Protein AF-A0A9D5ZF89-F1 (afdb_monomer_lite)

Radius of gyration: 20.91 Å; chains: 1; bounding box: 58×19×48 Å

Structure (mmCIF, N/CA/C/O backbone):
data_AF-A0A9D5ZF89-F1
#
_entry.id   AF-A0A9D5ZF89-F1
#
loop_
_atom_site.group_PDB
_atom_site.id
_atom_site.type_symbol
_atom_site.label_atom_id
_atom_site.label_alt_id
_atom_site.label_comp_id
_atom_site.label_asym_id
_atom_site.label_entity_id
_atom_site.label_seq_id
_atom_site.pdbx_PDB_ins_code
_atom_site.Cartn_x
_atom_site.Cartn_y
_atom_site.Cartn_z
_atom_site.occupancy
_atom_site.B_iso_or_equiv
_atom_site.auth_seq_id
_atom_site.auth_comp_id
_atom_site.auth_asym_id
_atom_site.auth_atom_id
_atom_site.pdbx_PDB_model_num
ATOM 1 N N . MET A 1 1 ? -29.829 7.771 14.081 1.00 47.88 1 MET A N 1
ATOM 2 C CA . MET A 1 1 ? -30.064 7.218 12.729 1.00 47.88 1 MET A CA 1
ATOM 3 C C . MET A 1 1 ? -29.103 6.067 12.543 1.00 47.88 1 MET A C 1
ATOM 5 O O . MET A 1 1 ? -27.904 6.302 12.626 1.00 47.88 1 MET A O 1
ATOM 9 N N . ALA A 1 2 ? -29.614 4.852 12.354 1.00 53.44 2 ALA A N 1
ATOM 10 C CA . ALA A 1 2 ? -28.790 3.707 11.997 1.00 53.44 2 ALA A CA 1
ATOM 11 C C . ALA A 1 2 ? -28.022 4.029 10.707 1.00 53.44 2 ALA A C 1
ATOM 13 O O . ALA A 1 2 ? -28.635 4.288 9.669 1.00 53.44 2 ALA A O 1
ATOM 14 N N . LEU A 1 3 ? -26.693 4.121 10.790 1.00 59.38 3 LEU A N 1
ATOM 15 C CA . LEU A 1 3 ? -25.852 4.370 9.621 1.00 59.38 3 LEU A CA 1
ATOM 16 C C . LEU A 1 3 ? -25.937 3.128 8.736 1.00 59.38 3 LEU A C 1
ATOM 18 O O . LEU A 1 3 ? -25.457 2.064 9.116 1.00 59.38 3 LEU A O 1
ATOM 22 N N . LYS A 1 4 ? -26.584 3.253 7.575 1.00 69.69 4 LYS A N 1
ATOM 23 C CA . LYS A 1 4 ? -26.629 2.161 6.603 1.00 69.69 4 LYS A CA 1
ATOM 24 C C . LYS A 1 4 ? -25.201 1.872 6.115 1.00 69.69 4 LYS A C 1
ATOM 26 O O . LYS A 1 4 ? -24.486 2.829 5.814 1.00 69.69 4 LYS A O 1
ATOM 31 N N . PRO A 1 5 ? -24.806 0.596 5.970 1.00 65.00 5 PRO A N 1
ATOM 32 C CA . PRO A 1 5 ? -23.474 0.209 5.490 1.00 65.00 5 PRO A CA 1
ATOM 33 C C . PRO A 1 5 ? -23.176 0.682 4.056 1.00 65.00 5 PRO A C 1
ATOM 35 O O . PRO A 1 5 ? -22.024 0.697 3.634 1.00 65.00 5 PRO A O 1
ATOM 38 N N . ASP A 1 6 ? -24.209 1.109 3.329 1.00 68.62 6 ASP A N 1
ATOM 39 C CA . ASP A 1 6 ? -24.131 1.646 1.967 1.00 68.62 6 ASP A CA 1
ATOM 40 C C . ASP A 1 6 ? -23.913 3.174 1.923 1.00 68.62 6 ASP A C 1
ATOM 42 O O . ASP A 1 6 ? -23.935 3.794 0.866 1.00 68.62 6 ASP A O 1
ATOM 46 N N . SER A 1 7 ? -23.765 3.825 3.083 1.00 76.56 7 SER A N 1
ATOM 47 C CA . SER A 1 7 ? -23.560 5.273 3.170 1.00 76.56 7 SER A CA 1
ATOM 48 C C . SER A 1 7 ? -22.080 5.620 3.304 1.00 76.56 7 SER A C 1
ATOM 50 O O . SER A 1 7 ? -21.394 5.093 4.178 1.00 76.56 7 SER A O 1
ATOM 52 N N . ASP A 1 8 ? -21.607 6.604 2.538 1.00 78.25 8 ASP A N 1
ATOM 53 C CA . ASP A 1 8 ? -20.251 7.160 2.681 1.00 78.25 8 ASP A CA 1
ATOM 54 C C . ASP A 1 8 ? -19.944 7.610 4.120 1.00 78.25 8 ASP A C 1
ATOM 56 O O . ASP A 1 8 ? -18.822 7.462 4.609 1.00 78.25 8 ASP A O 1
ATOM 60 N N . ALA A 1 9 ? -20.957 8.097 4.844 1.00 79.88 9 ALA A N 1
ATOM 61 C CA . ALA A 1 9 ? -20.826 8.504 6.240 1.00 79.88 9 ALA A CA 1
ATOM 62 C C . ALA A 1 9 ? -20.498 7.327 7.182 1.00 79.88 9 ALA A C 1
ATOM 64 O O . ALA A 1 9 ? -19.822 7.521 8.194 1.00 79.88 9 ALA A O 1
ATOM 65 N N . TYR A 1 10 ? -20.943 6.106 6.857 1.00 80.25 10 TYR A N 1
ATOM 66 C CA . TYR A 1 10 ? -20.605 4.898 7.614 1.00 80.25 10 TYR A CA 1
ATOM 67 C C . TYR A 1 10 ? -19.111 4.596 7.493 1.00 80.25 10 TYR A C 1
ATOM 69 O O . TYR A 1 10 ? -18.416 4.472 8.502 1.00 80.25 10 TYR A O 1
ATOM 77 N N . TRP A 1 11 ? -18.594 4.570 6.265 1.00 80.25 11 TRP A N 1
ATOM 78 C CA . TRP A 1 11 ? -17.188 4.271 5.998 1.00 80.25 11 TRP A CA 1
ATOM 79 C C . TRP A 1 11 ? -16.243 5.347 6.527 1.00 80.25 11 TRP A C 1
ATOM 81 O O . TRP A 1 11 ? -15.207 5.014 7.100 1.00 80.25 11 TRP A O 1
ATOM 91 N N . GLN A 1 12 ? -16.631 6.623 6.449 1.00 82.19 12 GLN A N 1
ATOM 92 C CA . GLN A 1 12 ? -15.880 7.709 7.083 1.00 82.19 12 GLN A CA 1
ATOM 93 C C . GLN A 1 12 ? -15.779 7.531 8.602 1.00 82.19 12 GLN A C 1
ATOM 95 O O . GLN A 1 12 ? -14.727 7.795 9.187 1.00 82.19 12 GLN A O 1
ATOM 100 N N . ARG A 1 13 ? -16.846 7.047 9.249 1.00 80.50 13 ARG A N 1
ATOM 101 C CA . ARG A 1 13 ? -16.847 6.781 10.691 1.00 80.50 13 ARG A CA 1
ATOM 102 C C . ARG A 1 13 ? -15.994 5.566 11.053 1.00 80.50 13 ARG A C 1
ATOM 104 O O . ARG A 1 13 ? -15.206 5.656 11.989 1.00 80.50 13 ARG A O 1
ATOM 111 N N . VAL A 1 14 ? -16.089 4.476 10.289 1.00 80.94 14 VAL A N 1
ATOM 112 C CA . VAL A 1 14 ? -15.226 3.288 10.441 1.00 80.94 14 VAL A CA 1
ATOM 113 C C . VAL A 1 14 ? -13.753 3.674 10.302 1.00 80.94 14 VAL A C 1
ATOM 115 O O . VAL A 1 14 ? -12.917 3.247 11.096 1.00 80.94 14 VAL A O 1
ATOM 118 N N . GLU A 1 15 ? -13.422 4.510 9.319 1.00 81.69 15 GLU A N 1
ATOM 119 C CA . GLU A 1 15 ? -12.053 4.966 9.085 1.00 81.69 15 GLU A CA 1
ATOM 120 C C . GLU A 1 15 ? -11.556 5.914 10.182 1.00 81.69 15 GLU A C 1
ATOM 122 O O . GLU A 1 15 ? -10.407 5.807 10.619 1.00 81.69 15 GLU A O 1
ATOM 127 N N . HIS A 1 16 ? -12.422 6.793 10.691 1.00 84.88 16 HIS A N 1
ATOM 128 C CA . HIS A 1 16 ? -12.109 7.622 11.850 1.00 84.88 16 HIS A CA 1
ATOM 129 C C . HIS A 1 16 ? -11.820 6.768 13.093 1.00 84.88 16 HIS A C 1
ATOM 131 O O . HIS A 1 16 ? -10.780 6.944 13.729 1.00 84.88 16 HIS A O 1
ATOM 137 N N . ASP A 1 17 ? -12.678 5.794 13.398 1.00 82.75 17 ASP A N 1
ATOM 138 C CA . ASP A 1 17 ? -12.498 4.904 14.546 1.00 82.75 17 ASP A CA 1
ATOM 139 C C . ASP A 1 17 ? -11.255 4.019 14.402 1.00 82.75 17 ASP A C 1
ATOM 141 O O . ASP A 1 17 ? -10.528 3.815 15.378 1.00 82.75 17 ASP A O 1
ATOM 145 N N . LEU A 1 18 ? -10.947 3.558 13.186 1.00 81.81 18 LEU A N 1
ATOM 146 C CA . LEU A 1 18 ? -9.715 2.831 12.883 1.00 81.81 18 LEU A CA 1
ATOM 147 C C . LEU A 1 18 ? -8.477 3.690 13.159 1.00 81.81 18 LEU A C 1
ATOM 149 O O . LEU A 1 18 ? -7.522 3.226 13.785 1.00 81.81 18 LEU A O 1
ATOM 153 N N . ARG A 1 19 ? -8.504 4.958 12.737 1.00 83.94 19 ARG A N 1
ATOM 154 C CA . ARG A 1 19 ? -7.408 5.907 12.953 1.00 83.94 19 ARG A CA 1
ATOM 155 C C . ARG A 1 19 ? -7.200 6.225 14.433 1.00 83.94 19 ARG A C 1
ATOM 157 O O . ARG A 1 19 ? -6.055 6.371 14.855 1.00 83.94 19 ARG A O 1
ATOM 164 N N . VAL A 1 20 ? -8.278 6.345 15.205 1.00 84.38 20 VAL A N 1
ATOM 165 C CA . VAL A 1 20 ? -8.222 6.705 16.630 1.00 84.38 20 VAL A CA 1
ATOM 166 C C . VAL A 1 20 ? -7.830 5.508 17.498 1.00 84.38 20 VAL A C 1
ATOM 168 O O . VAL A 1 20 ? -6.996 5.650 18.390 1.00 84.38 20 VAL A O 1
ATOM 171 N N . ARG A 1 21 ? -8.398 4.323 17.248 1.00 79.25 21 ARG A N 1
ATOM 172 C CA . ARG A 1 21 ? -8.195 3.140 18.102 1.00 79.25 21 ARG A CA 1
ATOM 173 C C . ARG A 1 21 ? -6.955 2.338 17.743 1.00 79.25 21 ARG A C 1
ATOM 175 O O . ARG A 1 21 ? -6.263 1.857 18.636 1.00 79.25 21 ARG A O 1
ATOM 182 N N . GLU A 1 22 ? -6.657 2.196 16.454 1.00 81.44 22 GLU A N 1
ATOM 183 C CA . GLU A 1 22 ? -5.513 1.415 15.978 1.00 81.44 22 GLU A CA 1
ATOM 184 C C . GLU A 1 22 ? -4.592 2.242 15.063 1.00 81.44 22 GLU A C 1
ATOM 186 O O . GLU A 1 22 ? -4.308 1.843 13.926 1.00 81.44 22 GLU A O 1
ATOM 191 N N . PRO A 1 23 ? -4.033 3.368 15.558 1.00 83.12 23 PRO A N 1
ATOM 192 C CA . PRO A 1 23 ? -3.246 4.295 14.740 1.00 83.12 23 PRO A CA 1
ATOM 193 C C . PRO A 1 23 ? -2.029 3.620 14.104 1.00 83.12 23 PRO A C 1
ATOM 195 O O . PRO A 1 23 ? -1.653 3.940 12.979 1.00 83.12 23 PRO A O 1
ATOM 198 N N . LYS A 1 24 ? -1.431 2.639 14.797 1.00 80.69 24 LYS A N 1
ATOM 199 C CA . LYS A 1 24 ? -0.292 1.870 14.284 1.00 80.69 24 LYS A CA 1
ATOM 200 C C . LYS A 1 24 ? -0.681 1.029 13.068 1.00 80.69 24 LYS A C 1
ATOM 202 O O . LYS A 1 24 ? 0.015 1.096 12.061 1.00 80.69 24 LYS A O 1
ATOM 207 N N . LYS A 1 25 ? -1.783 0.267 13.128 1.00 78.19 25 LYS A N 1
ATOM 208 C CA . LYS A 1 25 ? -2.223 -0.576 12.000 1.00 78.19 25 LYS A CA 1
ATOM 209 C C . LYS A 1 25 ? -2.696 0.276 10.826 1.00 78.19 25 LYS A C 1
ATOM 211 O O . LYS A 1 25 ? -2.345 -0.019 9.688 1.00 78.19 25 LYS A O 1
ATOM 216 N N . TYR A 1 26 ? -3.399 1.374 11.109 1.00 81.06 26 TYR A N 1
ATOM 217 C CA . TYR A 1 26 ? -3.783 2.358 10.100 1.00 81.06 26 TYR A CA 1
ATOM 218 C C . TYR A 1 26 ? -2.554 2.932 9.379 1.00 81.06 26 TYR A C 1
ATOM 220 O O . TYR A 1 26 ? -2.470 2.868 8.152 1.00 81.06 26 TYR A O 1
ATOM 228 N N . MET A 1 27 ? -1.552 3.399 10.132 1.00 83.88 27 MET A N 1
ATOM 229 C CA . MET A 1 27 ? -0.315 3.944 9.569 1.00 83.88 27 MET A CA 1
ATOM 230 C C . MET A 1 27 ? 0.455 2.903 8.750 1.00 83.88 27 MET A C 1
ATOM 232 O O . MET A 1 27 ? 0.858 3.204 7.631 1.00 83.88 27 MET A O 1
ATOM 236 N N . TRP A 1 28 ? 0.601 1.673 9.253 1.00 79.75 28 TRP A N 1
ATOM 237 C CA . TRP A 1 28 ? 1.243 0.579 8.516 1.00 79.75 28 TRP A CA 1
ATOM 238 C C . TRP A 1 28 ? 0.497 0.216 7.229 1.00 79.75 28 TRP A C 1
ATOM 240 O O . TRP A 1 28 ? 1.138 -0.003 6.201 1.00 79.75 28 TRP A O 1
ATOM 250 N N . SER A 1 29 ? -0.839 0.198 7.248 1.00 83.81 29 SER A N 1
ATOM 251 C CA . SER A 1 29 ? -1.644 -0.091 6.054 1.00 83.81 29 SER A CA 1
ATOM 252 C C . SER A 1 29 ? -1.478 0.980 4.972 1.00 83.81 29 SER A C 1
ATOM 254 O O . SER A 1 29 ? -1.250 0.663 3.809 1.00 83.81 29 SER A O 1
ATOM 256 N N . ILE A 1 30 ? -1.489 2.261 5.351 1.00 84.50 30 ILE A N 1
ATOM 257 C CA . ILE A 1 30 ? -1.303 3.363 4.402 1.00 84.50 30 ILE A CA 1
ATOM 258 C C . ILE A 1 30 ? 0.130 3.400 3.891 1.00 84.50 30 ILE A C 1
ATOM 260 O O . ILE A 1 30 ? 0.350 3.621 2.702 1.00 84.50 30 ILE A O 1
ATOM 264 N N . LEU A 1 31 ? 1.107 3.189 4.772 1.00 86.69 31 LEU A N 1
ATOM 265 C CA . LEU A 1 31 ? 2.515 3.202 4.401 1.00 86.69 31 LEU A CA 1
ATOM 266 C C . LEU A 1 31 ? 2.833 2.077 3.411 1.00 86.69 31 LEU A C 1
ATOM 268 O O . LEU A 1 31 ? 3.476 2.333 2.399 1.00 86.69 31 LEU A O 1
ATOM 272 N N . SER A 1 32 ? 2.344 0.861 3.664 1.00 82.06 32 SER A N 1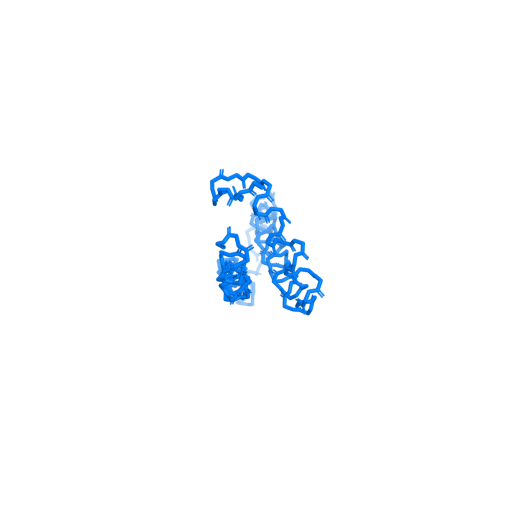
ATOM 273 C CA . SER A 1 32 ? 2.530 -0.288 2.766 1.00 82.06 32 SER A CA 1
ATOM 274 C C . SER A 1 32 ? 1.851 -0.087 1.413 1.00 82.06 32 SER A C 1
ATOM 276 O O . SER A 1 32 ? 2.497 -0.290 0.386 1.00 82.06 32 SER A O 1
ATOM 278 N N . MET A 1 33 ? 0.606 0.405 1.390 1.00 81.94 33 MET A N 1
ATOM 279 C CA . MET A 1 33 ? -0.076 0.760 0.140 1.00 81.94 33 MET A CA 1
ATOM 280 C C . MET A 1 33 ? 0.691 1.832 -0.642 1.00 81.94 33 MET A C 1
ATOM 282 O O . MET A 1 33 ? 0.926 1.670 -1.836 1.00 81.94 33 MET A O 1
ATOM 286 N N . ARG A 1 34 ? 1.134 2.910 0.021 1.00 86.31 34 ARG A N 1
ATOM 287 C CA . ARG A 1 34 ? 1.891 3.992 -0.629 1.00 86.31 34 ARG A CA 1
ATOM 288 C C . ARG A 1 34 ? 3.239 3.516 -1.161 1.00 86.31 34 ARG A C 1
ATOM 290 O O . ARG A 1 34 ? 3.580 3.852 -2.289 1.00 86.31 34 ARG A O 1
ATOM 297 N N . LEU A 1 35 ? 3.986 2.736 -0.381 1.00 84.50 35 LEU A N 1
ATOM 298 C CA . LEU A 1 35 ? 5.265 2.167 -0.813 1.00 84.50 35 LEU A CA 1
ATOM 299 C C . LEU A 1 35 ? 5.088 1.244 -2.019 1.00 84.50 35 LEU A C 1
ATOM 301 O O . LEU A 1 35 ? 5.855 1.345 -2.971 1.00 84.50 35 LEU A O 1
ATOM 305 N N . GLY A 1 36 ? 4.052 0.403 -2.015 1.00 81.19 36 GLY A N 1
ATOM 306 C CA . GLY A 1 36 ? 3.736 -0.451 -3.154 1.00 81.19 36 GLY A CA 1
ATOM 307 C C . GLY A 1 36 ? 3.397 0.349 -4.417 1.00 81.19 36 GLY A C 1
ATOM 308 O O . GLY A 1 36 ? 3.928 0.053 -5.485 1.00 81.19 36 GLY A O 1
ATOM 309 N N . THR A 1 37 ? 2.610 1.426 -4.303 1.00 84.94 37 THR A N 1
ATOM 310 C CA . THR A 1 37 ? 2.331 2.327 -5.436 1.00 84.94 37 THR A CA 1
ATOM 311 C C . THR A 1 37 ? 3.596 3.016 -5.950 1.00 84.94 37 THR A C 1
ATOM 313 O O . THR A 1 37 ? 3.804 3.089 -7.159 1.00 84.94 37 THR A O 1
ATOM 316 N N . VAL A 1 38 ? 4.466 3.497 -5.055 1.00 86.38 38 VAL A N 1
ATOM 317 C CA . VAL A 1 38 ? 5.744 4.125 -5.433 1.00 86.38 38 VAL A CA 1
ATOM 318 C C . VAL A 1 38 ? 6.647 3.132 -6.165 1.00 86.38 38 VAL A C 1
ATOM 320 O O . VAL A 1 38 ? 7.230 3.491 -7.182 1.00 86.38 38 VAL A O 1
ATOM 323 N N . LEU A 1 39 ? 6.721 1.881 -5.707 1.00 83.62 39 LEU A N 1
ATOM 324 C CA . LEU A 1 39 ? 7.472 0.812 -6.373 1.00 83.62 39 LEU A CA 1
ATOM 325 C C . LEU A 1 39 ? 6.960 0.536 -7.791 1.00 83.62 39 LEU A C 1
ATOM 327 O O . LEU A 1 39 ? 7.758 0.407 -8.720 1.00 83.62 39 LEU A O 1
ATOM 331 N N . ILE A 1 40 ? 5.640 0.492 -7.980 1.00 82.19 40 ILE A N 1
ATOM 332 C CA . ILE A 1 40 ? 5.035 0.300 -9.305 1.00 82.19 40 ILE A CA 1
ATOM 333 C C . ILE A 1 40 ? 5.343 1.494 -10.216 1.00 82.19 40 ILE A C 1
ATOM 335 O O . ILE A 1 40 ? 5.755 1.298 -11.358 1.00 82.19 40 ILE A O 1
ATOM 339 N N . LEU A 1 41 ? 5.210 2.725 -9.714 1.00 84.88 41 LEU A N 1
ATOM 340 C CA . LEU A 1 41 ? 5.536 3.938 -10.473 1.00 84.88 41 LEU A CA 1
ATOM 341 C C . LEU A 1 41 ? 7.019 4.002 -10.846 1.00 84.88 41 LEU A C 1
ATOM 343 O O . LEU A 1 41 ? 7.350 4.338 -11.980 1.00 84.88 41 LEU A O 1
ATOM 347 N N . PHE A 1 42 ? 7.908 3.640 -9.922 1.00 83.00 42 PHE A N 1
ATOM 348 C CA . PHE A 1 42 ? 9.343 3.570 -10.175 1.00 83.00 42 PHE A CA 1
ATOM 349 C C . PHE A 1 42 ? 9.666 2.530 -11.250 1.00 83.00 42 PHE A C 1
ATOM 351 O O . PHE A 1 42 ? 10.439 2.799 -12.165 1.00 83.00 42 PHE A O 1
ATOM 358 N N . THR A 1 43 ? 9.010 1.370 -11.195 1.00 80.81 43 THR A N 1
ATOM 359 C CA . THR A 1 43 ? 9.149 0.323 -12.213 1.00 80.81 43 THR A CA 1
ATOM 360 C C . THR A 1 43 ? 8.665 0.801 -13.584 1.00 80.81 43 THR A C 1
ATOM 362 O O . THR A 1 43 ? 9.332 0.565 -14.590 1.00 80.81 43 THR A O 1
ATOM 365 N N . ALA A 1 44 ? 7.528 1.499 -13.636 1.00 79.56 44 ALA A N 1
ATOM 366 C CA . ALA A 1 44 ? 6.998 2.066 -14.872 1.00 79.56 44 ALA A CA 1
ATOM 367 C C . ALA A 1 44 ? 7.950 3.121 -15.458 1.00 79.56 44 ALA A C 1
ATOM 369 O O . ALA A 1 44 ? 8.253 3.082 -16.647 1.00 79.56 44 ALA A O 1
ATOM 370 N N . LEU A 1 45 ? 8.487 4.012 -14.619 1.00 82.75 45 LEU A N 1
ATOM 371 C CA . LEU A 1 45 ? 9.471 5.010 -15.033 1.00 82.75 45 LEU A CA 1
ATOM 372 C C . LEU A 1 45 ? 10.769 4.364 -15.531 1.00 82.75 45 LEU A C 1
ATOM 374 O O . LEU A 1 45 ? 11.339 4.829 -16.515 1.00 82.75 45 LEU A O 1
ATOM 378 N N . TYR A 1 46 ? 11.218 3.285 -14.887 1.00 75.00 46 TYR A N 1
ATOM 379 C CA . TYR A 1 46 ? 12.394 2.524 -15.301 1.00 75.00 46 TYR A CA 1
ATOM 380 C C . TYR A 1 46 ? 12.185 1.863 -16.672 1.00 75.00 46 TYR A C 1
ATOM 382 O O . TYR A 1 46 ? 13.030 2.003 -17.551 1.00 75.00 46 TYR A O 1
ATOM 390 N N . MET A 1 47 ? 11.027 1.231 -16.898 1.00 74.19 47 MET A N 1
ATOM 391 C CA . MET A 1 47 ? 10.654 0.664 -18.204 1.00 74.19 47 MET A CA 1
ATOM 392 C C . MET A 1 47 ? 10.603 1.730 -19.304 1.00 74.19 47 MET A C 1
ATOM 394 O O . MET A 1 47 ? 11.132 1.520 -20.392 1.00 74.19 47 MET A O 1
ATOM 398 N N . VAL A 1 48 ? 9.998 2.887 -19.020 1.00 76.88 48 VAL A N 1
ATOM 399 C CA . VAL A 1 48 ? 9.939 4.006 -19.973 1.00 76.88 48 VAL A CA 1
ATOM 400 C C . VAL A 1 48 ? 11.335 4.562 -20.244 1.00 76.88 48 VAL A C 1
ATOM 402 O O . VAL A 1 48 ? 11.668 4.822 -21.393 1.00 76.88 48 VAL A O 1
ATOM 405 N N . SER A 1 49 ? 12.177 4.696 -19.219 1.00 72.75 49 SER A N 1
ATOM 406 C CA . SER A 1 49 ? 13.563 5.149 -19.381 1.00 72.75 49 SER A CA 1
ATOM 407 C C . SER A 1 49 ? 14.373 4.196 -20.257 1.00 72.75 49 SER A C 1
ATOM 409 O O . SER A 1 49 ? 15.081 4.669 -21.133 1.00 72.75 49 SER A O 1
ATOM 411 N N . LEU A 1 50 ? 14.222 2.877 -20.090 1.00 69.19 50 LEU A N 1
ATOM 412 C CA . LEU A 1 50 ? 14.855 1.881 -20.965 1.00 69.19 50 LEU A CA 1
ATOM 413 C C . LEU A 1 50 ? 14.341 1.935 -22.410 1.00 69.19 50 LEU A C 1
ATOM 415 O O . LEU A 1 50 ? 15.082 1.623 -23.334 1.00 69.19 50 LEU A O 1
ATOM 419 N N . TYR A 1 51 ? 13.077 2.312 -22.607 1.00 66.88 51 TYR A N 1
ATOM 420 C CA . TYR A 1 51 ? 12.491 2.457 -23.939 1.00 66.88 51 TYR A CA 1
ATOM 421 C C . TYR A 1 51 ? 12.941 3.747 -24.641 1.00 66.88 51 TYR A C 1
ATOM 423 O O . TYR A 1 51 ? 13.163 3.756 -25.846 1.00 66.88 51 TYR A O 1
ATOM 431 N N . VAL A 1 52 ? 13.062 4.849 -23.895 1.00 67.38 52 VAL A N 1
ATOM 432 C CA . VAL A 1 52 ? 13.470 6.162 -24.426 1.00 67.38 52 VAL A CA 1
ATOM 433 C C . VAL A 1 52 ? 14.985 6.241 -24.615 1.00 67.38 52 VAL A C 1
ATOM 435 O O . VAL A 1 52 ? 15.463 6.847 -25.571 1.00 67.38 52 VAL A O 1
ATOM 438 N N . ILE A 1 53 ? 15.741 5.638 -23.702 1.00 65.19 53 ILE A N 1
ATOM 439 C CA . ILE A 1 53 ? 17.195 5.539 -23.747 1.00 65.19 53 ILE A CA 1
ATOM 440 C C . ILE A 1 53 ? 17.509 4.155 -24.312 1.00 65.19 53 ILE A C 1
ATOM 442 O O . ILE A 1 53 ? 17.879 3.252 -23.568 1.00 65.19 53 ILE A O 1
ATOM 446 N N . GLU A 1 54 ? 17.305 3.966 -25.620 1.00 55.69 54 GLU A N 1
ATOM 447 C CA . GLU A 1 54 ? 17.777 2.759 -26.307 1.00 55.69 54 GLU A CA 1
ATOM 448 C C . GLU A 1 54 ? 19.277 2.595 -26.005 1.00 55.69 54 GLU A C 1
ATOM 450 O O . GLU A 1 54 ? 20.077 3.463 -26.380 1.00 55.69 54 GLU A O 1
ATOM 455 N N . PRO A 1 55 ? 19.696 1.539 -25.282 1.00 57.03 55 PRO A N 1
ATOM 456 C CA . PRO A 1 55 ? 21.100 1.375 -24.963 1.00 57.03 55 PRO A CA 1
ATOM 457 C C . PRO A 1 55 ? 21.867 1.117 -26.269 1.00 57.03 55 PRO A C 1
ATOM 459 O O . PRO A 1 55 ? 21.429 0.300 -27.085 1.00 57.03 55 PRO A O 1
ATOM 462 N N . PRO A 1 56 ? 23.011 1.788 -26.499 1.00 57.50 56 PRO A N 1
ATOM 463 C CA . PRO A 1 56 ? 23.797 1.582 -27.705 1.00 57.50 56 PRO A CA 1
ATOM 464 C C . PRO A 1 56 ? 24.177 0.103 -27.827 1.00 57.50 56 PRO A C 1
ATOM 466 O O . PRO A 1 56 ? 24.718 -0.497 -26.892 1.00 57.50 56 PRO A O 1
ATOM 469 N N .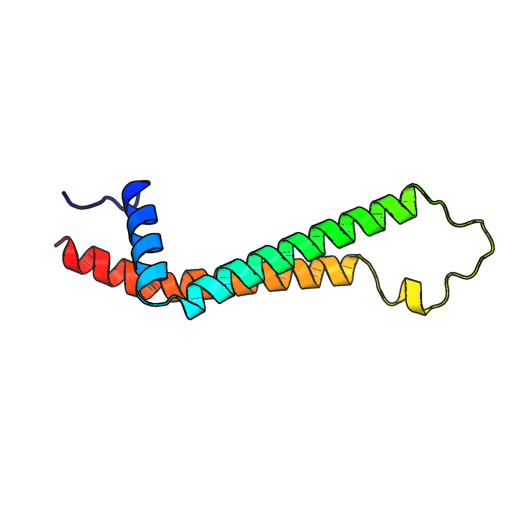 SER A 1 57 ? 23.880 -0.482 -28.990 1.00 54.59 57 SER A N 1
ATOM 470 C CA . SER A 1 57 ? 24.106 -1.892 -29.306 1.00 54.59 57 SER A CA 1
ATOM 471 C C . SER A 1 57 ? 25.584 -2.259 -29.120 1.00 54.59 57 SER A C 1
ATOM 473 O O . SER A 1 57 ? 26.403 -2.028 -30.008 1.00 54.59 57 SER A O 1
ATOM 475 N N . GLY A 1 58 ? 25.945 -2.794 -27.952 1.00 58.25 58 GLY A N 1
ATOM 476 C CA . GLY A 1 58 ? 27.315 -3.217 -27.643 1.00 58.25 58 GLY A CA 1
ATOM 477 C C . GLY A 1 58 ? 27.821 -2.868 -26.241 1.00 58.25 58 GLY A C 1
ATOM 478 O O . GLY A 1 58 ? 28.796 -3.470 -25.799 1.00 58.25 58 GLY A O 1
ATOM 479 N N . PHE A 1 59 ? 27.164 -1.967 -25.503 1.00 52.69 59 PHE A N 1
ATOM 480 C CA . PHE A 1 59 ? 27.509 -1.698 -24.103 1.00 52.69 59 PHE A CA 1
ATOM 481 C C . PHE A 1 59 ? 26.744 -2.654 -23.180 1.00 52.69 59 PHE A C 1
ATOM 483 O O . PHE A 1 59 ? 25.625 -2.389 -22.771 1.00 52.69 59 PHE A O 1
ATOM 490 N N . PHE A 1 60 ? 27.348 -3.814 -22.925 1.00 49.31 60 PHE A N 1
ATOM 491 C CA . PHE A 1 60 ? 27.146 -4.671 -21.752 1.00 49.31 60 PHE A CA 1
ATOM 492 C C . PHE A 1 60 ? 25.793 -4.563 -21.017 1.00 49.31 60 PHE A C 1
ATOM 494 O O . PHE A 1 60 ? 25.680 -3.879 -20.005 1.00 49.31 60 PHE A O 1
ATOM 501 N N . LEU A 1 61 ? 24.827 -5.399 -21.409 1.00 54.69 61 LEU A N 1
ATOM 502 C CA . LEU A 1 61 ? 23.815 -5.917 -20.481 1.00 54.69 61 LEU A CA 1
ATOM 503 C C . LEU A 1 61 ? 24.525 -6.845 -19.488 1.00 54.69 61 LEU A C 1
ATOM 505 O O . LEU A 1 61 ? 24.528 -8.072 -19.622 1.00 54.69 61 LEU A O 1
ATOM 509 N N . THR A 1 62 ? 25.229 -6.263 -18.521 1.00 54.31 62 THR A N 1
ATOM 510 C CA . THR A 1 62 ? 25.805 -7.013 -17.406 1.00 54.31 62 THR A CA 1
ATOM 511 C C . THR A 1 62 ? 24.682 -7.810 -16.751 1.00 54.31 62 THR A C 1
ATOM 513 O O . THR A 1 62 ? 23.621 -7.261 -16.463 1.00 54.31 62 THR A O 1
ATOM 516 N N . ARG A 1 63 ? 24.900 -9.106 -16.487 1.00 52.47 63 ARG A N 1
ATOM 517 C CA . ARG A 1 63 ? 23.905 -10.024 -15.887 1.00 52.47 63 ARG A CA 1
ATOM 518 C C . ARG A 1 63 ? 23.170 -9.453 -14.660 1.00 52.47 63 ARG A C 1
ATOM 520 O O . ARG A 1 63 ? 22.078 -9.919 -14.361 1.00 52.47 63 ARG A O 1
ATOM 527 N N . MET A 1 64 ? 23.740 -8.459 -13.974 1.00 50.59 64 MET A N 1
ATOM 528 C CA . MET A 1 64 ? 23.099 -7.729 -12.878 1.00 50.59 64 MET A CA 1
ATOM 529 C C . MET A 1 64 ? 21.878 -6.891 -13.304 1.00 50.59 64 MET A C 1
ATOM 531 O O . MET A 1 64 ? 20.857 -6.978 -12.630 1.00 50.59 64 MET A O 1
ATOM 535 N N . GLU A 1 65 ? 21.910 -6.161 -14.423 1.00 53.44 65 GLU A N 1
ATOM 536 C CA . GLU A 1 65 ? 20.738 -5.403 -14.911 1.00 53.44 65 GLU A CA 1
ATOM 537 C C . GLU A 1 65 ? 19.624 -6.327 -15.413 1.00 53.44 65 GLU A C 1
ATOM 539 O O . GLU A 1 65 ? 18.448 -6.053 -15.197 1.00 53.44 65 GLU A O 1
ATOM 544 N N . LEU A 1 66 ? 19.983 -7.484 -15.983 1.00 53.78 66 LEU A N 1
ATOM 545 C CA . LEU A 1 66 ? 19.011 -8.525 -16.340 1.00 53.78 66 LEU A CA 1
ATOM 546 C C . LEU A 1 66 ? 18.424 -9.242 -15.110 1.00 53.78 66 LEU A C 1
ATOM 548 O O . LEU A 1 66 ? 17.292 -9.719 -15.155 1.00 53.78 66 LEU A O 1
ATOM 552 N N . SER A 1 67 ? 19.192 -9.350 -14.018 1.00 54.00 67 SER A N 1
ATOM 553 C CA . SER A 1 67 ? 18.756 -10.047 -12.796 1.00 54.00 67 SER A CA 1
ATOM 554 C C . SER A 1 67 ? 17.706 -9.268 -12.007 1.00 54.00 67 SER A C 1
ATOM 556 O O . SER A 1 67 ? 16.885 -9.854 -11.304 1.00 54.00 67 SER A O 1
ATOM 558 N N . VAL A 1 68 ? 17.696 -7.947 -12.166 1.00 58.41 68 VAL A N 1
ATOM 559 C CA . VAL A 1 68 ? 16.759 -7.037 -11.519 1.00 58.41 68 VAL A CA 1
ATOM 560 C C . VAL A 1 68 ? 15.616 -6.771 -12.498 1.00 58.41 68 VAL A C 1
ATOM 562 O O . VAL A 1 68 ? 15.415 -5.669 -12.998 1.00 58.41 68 VAL A O 1
ATOM 565 N N . HIS A 1 69 ? 14.883 -7.834 -12.835 1.00 67.56 69 HIS A N 1
ATOM 566 C CA . HIS A 1 69 ? 13.811 -7.747 -13.818 1.00 67.56 69 HIS A CA 1
ATOM 567 C C . HIS A 1 69 ? 12.757 -6.745 -13.308 1.00 67.56 69 HIS A C 1
ATOM 569 O O . HIS A 1 69 ? 12.249 -6.932 -12.201 1.00 67.56 69 HIS A O 1
ATOM 575 N N . PRO A 1 70 ? 12.365 -5.711 -14.074 1.00 68.06 70 PRO A N 1
ATOM 576 C CA . PRO A 1 70 ? 11.352 -4.740 -13.642 1.00 68.06 70 PRO A CA 1
ATOM 577 C C . PRO A 1 70 ? 10.044 -5.414 -13.195 1.00 68.06 70 PRO A C 1
ATOM 579 O O . PRO A 1 70 ? 9.389 -4.977 -12.255 1.00 68.06 70 PRO A O 1
ATOM 582 N N . ILE A 1 71 ? 9.722 -6.567 -13.782 1.00 73.62 71 ILE A N 1
ATOM 583 C CA . ILE A 1 71 ? 8.595 -7.417 -13.384 1.00 73.62 71 ILE A CA 1
ATOM 584 C C . ILE A 1 71 ? 8.687 -7.849 -11.908 1.00 73.62 71 ILE A C 1
ATOM 58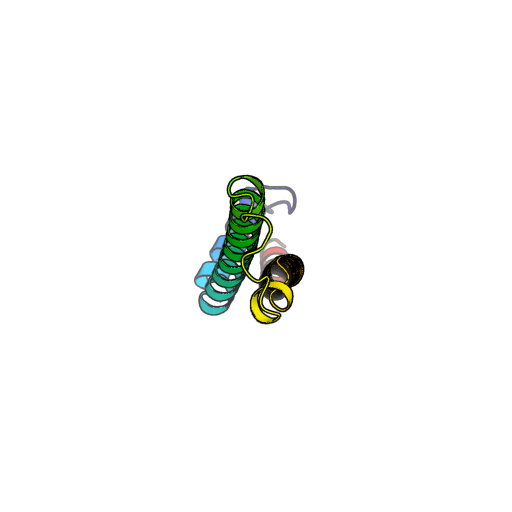6 O O . ILE A 1 71 ? 7.669 -7.872 -11.222 1.00 73.62 71 ILE A O 1
ATOM 590 N N . ALA A 1 72 ? 9.881 -8.144 -11.385 1.00 77.50 72 ALA A N 1
ATOM 591 C CA . ALA A 1 72 ? 10.072 -8.523 -9.986 1.00 77.50 72 ALA A CA 1
ATOM 592 C C . ALA A 1 72 ? 9.753 -7.363 -9.025 1.00 77.50 72 ALA A C 1
ATOM 594 O O . ALA A 1 72 ? 9.101 -7.581 -8.005 1.00 77.50 72 ALA A O 1
ATOM 595 N N . TRP A 1 73 ? 10.133 -6.127 -9.367 1.00 77.38 73 TRP A N 1
ATOM 596 C CA . TRP A 1 73 ? 9.778 -4.939 -8.579 1.00 77.38 73 TRP A CA 1
ATOM 597 C C . TRP A 1 73 ? 8.290 -4.615 -8.641 1.00 77.38 73 TRP A C 1
ATOM 599 O O . TRP A 1 73 ? 7.700 -4.275 -7.615 1.00 77.38 73 TRP A O 1
ATOM 609 N N . ALA A 1 74 ? 7.668 -4.779 -9.810 1.00 76.62 74 ALA A N 1
ATOM 610 C CA . ALA A 1 74 ? 6.222 -4.649 -9.947 1.00 76.62 74 ALA A CA 1
ATOM 611 C C . ALA A 1 74 ? 5.487 -5.683 -9.081 1.00 76.62 74 ALA A C 1
ATOM 613 O O . ALA A 1 74 ? 4.579 -5.319 -8.337 1.00 76.62 74 ALA A O 1
ATOM 614 N N . LEU A 1 75 ? 5.909 -6.952 -9.120 1.00 83.88 75 LEU A N 1
ATOM 615 C CA . LEU A 1 75 ? 5.335 -8.014 -8.290 1.00 83.88 75 LEU A CA 1
ATOM 616 C C . LEU A 1 75 ? 5.510 -7.722 -6.797 1.00 83.88 75 LEU A C 1
ATOM 618 O O . LEU A 1 75 ? 4.552 -7.850 -6.038 1.00 83.88 75 LEU A O 1
ATOM 622 N N . LEU A 1 76 ? 6.695 -7.273 -6.378 1.00 83.88 76 LEU A N 1
ATOM 623 C CA . LEU A 1 76 ? 6.953 -6.888 -4.991 1.00 83.88 76 LEU A CA 1
ATOM 624 C C . LEU A 1 76 ? 6.061 -5.712 -4.559 1.00 83.88 76 LEU A C 1
ATOM 626 O O . LEU A 1 76 ? 5.475 -5.751 -3.477 1.00 83.88 76 LEU A O 1
ATOM 630 N N . GLY A 1 77 ? 5.883 -4.710 -5.425 1.00 80.25 77 GLY A N 1
ATOM 631 C CA . GLY A 1 77 ? 4.965 -3.594 -5.201 1.00 80.25 77 GLY A CA 1
ATOM 632 C C . GLY A 1 77 ? 3.509 -4.044 -5.046 1.00 80.25 77 GLY A C 1
ATOM 633 O O . GLY A 1 77 ? 2.840 -3.634 -4.099 1.00 80.25 77 GLY A O 1
ATOM 634 N N . VAL A 1 78 ? 3.030 -4.947 -5.909 1.00 84.19 78 VAL A N 1
ATOM 635 C CA . VAL A 1 78 ? 1.675 -5.521 -5.817 1.00 84.19 78 VAL A CA 1
ATOM 636 C C . VAL A 1 78 ? 1.495 -6.301 -4.516 1.00 84.19 78 VAL A C 1
ATOM 638 O O . VAL A 1 78 ? 0.507 -6.091 -3.814 1.00 84.19 78 VAL A O 1
ATOM 641 N N . VAL A 1 79 ? 2.458 -7.150 -4.143 1.00 87.31 79 VAL A N 1
ATOM 642 C CA . VAL A 1 79 ? 2.417 -7.903 -2.880 1.00 87.31 79 VAL A CA 1
ATOM 643 C C . VAL A 1 79 ? 2.348 -6.954 -1.681 1.00 87.31 79 VAL A C 1
ATOM 645 O O . VAL A 1 79 ? 1.544 -7.177 -0.778 1.00 87.31 79 VAL A O 1
ATOM 648 N N . MET A 1 80 ? 3.110 -5.856 -1.685 1.00 83.88 80 MET A N 1
ATOM 649 C CA . MET A 1 80 ? 3.032 -4.841 -0.629 1.00 83.88 80 MET A CA 1
ATOM 650 C C . MET A 1 80 ? 1.654 -4.172 -0.539 1.00 83.88 80 MET A C 1
ATOM 652 O O . MET A 1 80 ? 1.153 -3.973 0.569 1.00 83.88 80 MET A O 1
ATOM 656 N N . ILE A 1 81 ? 1.019 -3.862 -1.675 1.00 83.69 81 ILE A N 1
ATOM 657 C CA . ILE A 1 81 ? -0.345 -3.306 -1.700 1.00 83.69 81 ILE A CA 1
ATOM 658 C C . ILE A 1 81 ? -1.342 -4.316 -1.128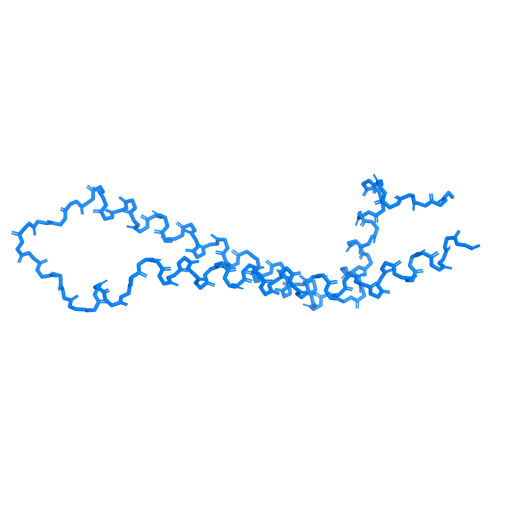 1.00 83.69 81 ILE A C 1
ATOM 660 O O . ILE A 1 81 ? -2.168 -3.948 -0.293 1.00 83.69 81 ILE A O 1
ATOM 664 N N . VAL A 1 82 ? -1.249 -5.586 -1.533 1.00 86.88 82 VAL A N 1
ATOM 665 C CA . VAL A 1 82 ? -2.134 -6.659 -1.054 1.00 86.88 82 VAL A CA 1
ATOM 666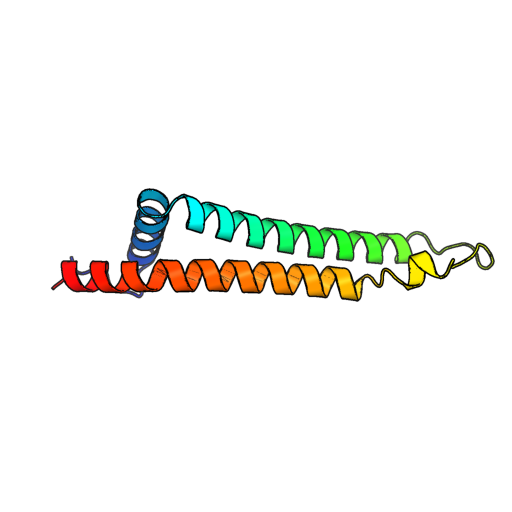 C C . VAL A 1 82 ? -1.976 -6.866 0.451 1.00 86.88 82 VAL A C 1
ATOM 668 O O . VAL A 1 82 ? -2.974 -6.924 1.165 1.00 86.88 82 VAL A O 1
ATOM 671 N N . ILE A 1 83 ? -0.744 -6.903 0.966 1.00 86.00 83 ILE A N 1
ATOM 672 C CA . ILE A 1 83 ? -0.485 -7.005 2.409 1.00 86.00 83 ILE A CA 1
ATOM 673 C C . ILE A 1 83 ? -1.083 -5.801 3.149 1.00 86.00 83 ILE A C 1
ATOM 675 O O . ILE A 1 83 ? -1.764 -5.979 4.160 1.00 86.00 83 ILE A O 1
ATOM 679 N N . GLY A 1 84 ? -0.896 -4.583 2.634 1.00 78.94 84 GLY A N 1
ATOM 680 C CA . GLY A 1 84 ? -1.495 -3.378 3.210 1.00 78.94 84 GLY A CA 1
ATOM 681 C C . GLY A 1 84 ? -3.023 -3.420 3.237 1.00 78.94 84 GLY A C 1
ATOM 682 O O . GLY A 1 84 ? -3.638 -3.054 4.242 1.00 78.94 84 GLY A O 1
ATOM 683 N N . ALA A 1 85 ? -3.640 -3.928 2.168 1.00 82.06 85 ALA A N 1
ATOM 684 C CA . ALA A 1 85 ? -5.084 -4.125 2.071 1.00 82.06 85 ALA A CA 1
ATOM 685 C C . ALA A 1 85 ? -5.593 -5.171 3.068 1.00 82.06 85 ALA A C 1
ATOM 687 O O . ALA A 1 85 ? -6.592 -4.928 3.742 1.00 82.06 85 ALA A O 1
ATOM 688 N N . LEU A 1 86 ? -4.882 -6.288 3.227 1.00 84.81 86 LEU A N 1
ATOM 689 C CA . LEU A 1 86 ? -5.230 -7.331 4.193 1.00 84.81 86 LEU A CA 1
ATOM 690 C C . LEU A 1 86 ? -5.135 -6.830 5.636 1.00 84.81 86 LEU A C 1
ATOM 692 O O . LEU A 1 86 ? -6.043 -7.080 6.427 1.00 84.81 86 LEU A O 1
ATOM 696 N N . ILE A 1 87 ? -4.085 -6.075 5.976 1.00 82.19 87 ILE A N 1
ATOM 697 C CA . ILE A 1 87 ? -3.940 -5.460 7.305 1.00 82.19 87 ILE A CA 1
ATOM 698 C C . ILE A 1 87 ? -5.108 -4.508 7.580 1.00 82.19 87 ILE A C 1
ATOM 700 O O . ILE A 1 87 ? -5.685 -4.540 8.668 1.00 82.19 87 ILE A O 1
ATOM 704 N N . ARG A 1 88 ? -5.486 -3.687 6.593 1.00 79.44 88 ARG A N 1
ATOM 705 C CA . ARG A 1 88 ? -6.626 -2.767 6.700 1.00 79.44 88 ARG A CA 1
ATOM 706 C C . ARG A 1 88 ? -7.944 -3.522 6.874 1.00 79.44 88 ARG A C 1
ATOM 708 O O . ARG A 1 88 ? -8.712 -3.183 7.768 1.00 79.44 88 ARG A O 1
ATOM 715 N N . TYR A 1 89 ? -8.180 -4.563 6.078 1.00 81.69 89 TYR A N 1
ATOM 716 C CA . TYR A 1 89 ? -9.393 -5.380 6.147 1.00 81.69 89 TYR A CA 1
ATOM 717 C C . TYR A 1 89 ? -9.529 -6.085 7.502 1.00 81.69 89 TYR A C 1
ATOM 719 O O . TYR A 1 89 ? -10.574 -6.011 8.147 1.00 81.69 89 TYR A O 1
ATOM 727 N N . HIS A 1 90 ? -8.445 -6.695 7.987 1.00 82.56 90 HIS A N 1
ATOM 728 C CA . HIS A 1 90 ? -8.433 -7.374 9.281 1.00 82.56 90 HIS A CA 1
ATOM 729 C C . HIS A 1 90 ? -8.632 -6.404 10.456 1.00 82.56 90 HIS A C 1
ATOM 731 O O . HIS A 1 90 ? -9.269 -6.752 11.445 1.00 82.56 90 HIS A O 1
ATOM 737 N N . ALA A 1 91 ? -8.125 -5.173 10.347 1.00 78.44 91 ALA A N 1
ATOM 738 C CA . ALA A 1 91 ? -8.332 -4.142 11.362 1.00 78.44 91 ALA A CA 1
ATOM 739 C C . ALA A 1 91 ? -9.753 -3.541 11.331 1.00 78.44 91 ALA A C 1
ATOM 741 O O . ALA A 1 91 ? -10.274 -3.145 12.371 1.00 78.44 91 ALA A O 1
ATOM 742 N N . MET A 1 92 ? -10.402 -3.498 10.162 1.00 77.12 92 MET A N 1
ATOM 743 C CA . MET A 1 92 ? -11.769 -2.985 10.006 1.00 77.12 92 MET A CA 1
ATOM 744 C C . MET A 1 92 ? -12.850 -3.954 10.503 1.00 77.12 92 MET A C 1
ATOM 746 O O . MET A 1 92 ? -13.858 -3.493 11.034 1.00 77.12 92 MET A O 1
ATOM 750 N N . GLY A 1 93 ? -12.643 -5.270 10.396 1.00 79.25 93 GLY A N 1
ATOM 751 C CA . GLY A 1 93 ? -13.602 -6.295 10.843 1.00 79.25 93 GLY A CA 1
ATOM 752 C C . GLY A 1 93 ? -14.179 -6.080 12.256 1.00 79.25 93 GLY A C 1
ATOM 753 O O . GLY A 1 93 ? -15.389 -5.892 12.388 1.00 79.25 93 GLY A O 1
ATOM 754 N N . PRO A 1 94 ? -13.351 -6.017 13.317 1.00 77.88 94 PRO A N 1
ATOM 755 C CA . PRO A 1 94 ? -13.843 -5.834 14.686 1.00 77.88 94 PRO A CA 1
ATOM 756 C C . PRO A 1 94 ? -14.438 -4.440 14.953 1.00 77.88 94 PRO A C 1
ATOM 758 O O . PRO A 1 94 ? -15.142 -4.251 15.945 1.00 77.88 94 PRO A O 1
ATOM 761 N N . LEU A 1 95 ? -14.150 -3.444 14.107 1.00 73.44 95 LEU A N 1
ATOM 762 C CA . LEU A 1 95 ? -14.733 -2.101 14.214 1.00 73.44 95 LEU A CA 1
ATOM 763 C C . LEU A 1 95 ? -16.145 -2.064 13.628 1.00 73.44 95 LEU A C 1
ATOM 765 O O . LEU A 1 95 ? -17.046 -1.508 14.250 1.00 73.44 95 LEU A O 1
ATOM 769 N N . ILE A 1 96 ? -16.339 -2.706 12.476 1.00 77.25 96 ILE A N 1
ATOM 770 C CA . ILE A 1 96 ? -17.638 -2.867 11.812 1.00 77.25 96 ILE A CA 1
ATOM 771 C C . ILE A 1 96 ? -18.625 -3.590 12.734 1.00 77.25 96 ILE A C 1
ATOM 773 O O . ILE A 1 96 ? -19.750 -3.129 12.920 1.00 77.25 96 ILE A O 1
ATOM 777 N N . GLU A 1 97 ? -18.184 -4.673 13.376 1.00 78.69 97 GLU A N 1
ATOM 778 C CA . GLU A 1 97 ? -19.018 -5.464 14.287 1.00 78.69 97 GLU A CA 1
ATOM 779 C C . GLU A 1 97 ? -19.484 -4.644 15.503 1.00 78.69 97 GLU A C 1
ATOM 781 O O . GLU A 1 97 ? -20.660 -4.672 15.863 1.00 78.69 97 GLU A O 1
ATOM 786 N N . ARG A 1 98 ? -18.602 -3.814 16.076 1.00 71.44 98 ARG A N 1
ATOM 787 C CA . ARG A 1 98 ? -18.955 -2.905 17.181 1.00 71.44 98 ARG A CA 1
ATOM 788 C C . ARG A 1 98 ? -19.873 -1.765 16.760 1.00 71.44 98 ARG A C 1
ATOM 790 O O . ARG A 1 98 ? -20.746 -1.379 17.531 1.00 71.44 98 ARG A O 1
ATOM 797 N N . ILE A 1 99 ? -19.663 -1.192 15.575 1.00 71.62 99 ILE A N 1
ATOM 798 C CA . ILE A 1 99 ? -20.529 -0.123 15.068 1.00 71.62 99 ILE A CA 1
ATOM 799 C C . ILE A 1 99 ? -21.938 -0.675 14.847 1.00 71.62 99 ILE A C 1
ATOM 801 O O . ILE A 1 99 ? -22.893 -0.028 15.269 1.00 71.62 99 ILE A O 1
ATOM 805 N N . ASN A 1 100 ? -22.068 -1.883 14.292 1.00 72.88 100 AS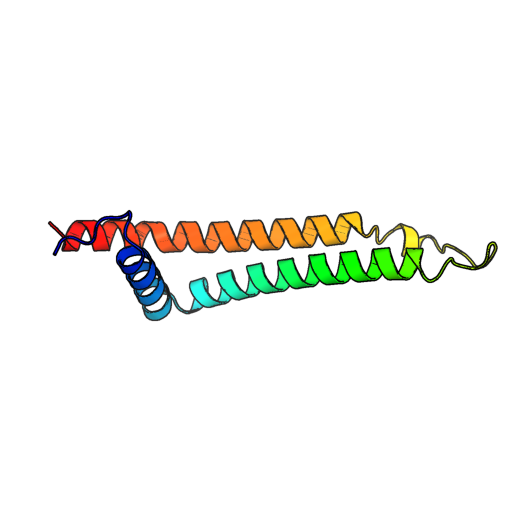N A N 1
ATOM 806 C CA . ASN A 1 100 ? -23.363 -2.541 14.123 1.00 72.88 100 ASN A CA 1
ATOM 807 C C . ASN A 1 100 ? -24.037 -2.831 15.477 1.00 72.88 100 ASN A C 1
ATOM 809 O O . ASN A 1 100 ? -25.204 -2.505 15.639 1.00 72.88 100 ASN A O 1
ATOM 813 N N . GLN A 1 101 ? -23.292 -3.306 16.483 1.00 71.56 101 GLN A N 1
ATOM 814 C CA . GLN A 1 101 ? -23.812 -3.508 17.849 1.00 71.56 101 GLN A CA 1
ATOM 815 C C . GLN A 1 101 ? -24.221 -2.215 18.574 1.00 71.56 101 GLN A C 1
ATOM 817 O O . GLN A 1 101 ? -25.003 -2.268 19.512 1.00 71.56 101 GLN A O 1
ATOM 822 N N . SER A 1 102 ? -23.659 -1.062 18.199 1.00 62.62 102 SER A N 1
ATOM 823 C CA . SER A 1 102 ? -24.012 0.241 18.793 1.00 62.62 102 SER A CA 1
ATOM 824 C C . SER A 1 102 ? -25.221 0.916 18.138 1.00 62.62 102 SER A C 1
ATOM 826 O O . SER A 1 102 ? -25.630 1.997 18.564 1.00 62.62 102 SER A O 1
ATOM 828 N N . VAL A 1 103 ? -25.695 0.346 17.030 1.00 59.78 103 VAL A N 1
ATOM 829 C CA . VAL A 1 103 ? -26.778 0.880 16.201 1.00 59.78 103 VAL A CA 1
ATOM 830 C C . VAL A 1 103 ? -28.114 0.182 16.486 1.00 59.78 103 VAL A C 1
ATOM 832 O O . VAL A 1 103 ? -29.150 0.805 16.241 1.00 59.78 103 VAL A O 1
ATOM 835 N N . ASP A 1 104 ? -28.075 -1.039 17.025 1.00 50.06 104 ASP A N 1
ATOM 836 C CA . ASP A 1 104 ? -29.212 -1.732 17.652 1.00 50.06 104 ASP A CA 1
ATOM 837 C C . ASP A 1 104 ? -29.488 -1.196 19.070 1.00 50.06 104 ASP A C 1
ATOM 839 O O . ASP A 1 104 ? -30.683 -1.083 19.431 1.00 50.06 104 ASP A O 1
#

Sequence (104 aa):
MALKPDSDAYWQRVEHDLRVREPKKYMWSILSMRLGTVLILFTALYMVSLYVIEPPSGFFLTRMELSVHPIAWALLGVVMIVIGALIRYHAMGPLIERINQSVD

Secondary structure (DSSP, 8-state):
----TTSHHHHHHHHHHHHHH-HHHHHHHHHHHHHHHHHHHHHHHHHHHHHHS---TTS---HHHHHS-HHHHHHHHHHHHHHHHHHHHHHHHHHHHHHHHTT-

Foldseek 3Di:
DQDDPPDPVVVVVLLVCLCVPPVPLNVLLVVLLVVLVVLLVVLVVVVVCCVVCVDPPPPDPDVVVVVVPSVVSNVVSVVSNVVSVVSVVVSSVVSNVVSNVVSD

pLDDT: mean 74.3, std 11.13, range [47.88, 87.31]